Protein AF-A0A843S014-F1 (afdb_monomer_lite)

pLDDT: mean 94.58, std 3.75, range [78.06, 98.38]

Structure (mmCIF, N/CA/C/O backbone):
data_AF-A0A843S014-F1
#
_entry.id   AF-A0A843S014-F1
#
loop_
_atom_site.group_PDB
_atom_site.id
_atom_site.type_symbol
_atom_site.label_atom_id
_atom_site.label_alt_id
_atom_site.label_comp_id
_atom_site.label_asym_id
_atom_site.label_entity_id
_atom_site.label_seq_id
_atom_site.pdbx_PDB_ins_code
_atom_site.Cartn_x
_atom_site.Cartn_y
_atom_site.Cartn_z
_atom_site.occupancy
_atom_site.B_iso_or_equiv
_atom_site.auth_seq_id
_atom_site.auth_comp_id
_atom_site.auth_asym_id
_atom_site.auth_atom_id
_atom_site.pdbx_PDB_model_num
ATOM 1 N N . MET A 1 1 ? -1.747 -3.214 -14.439 1.00 79.00 1 MET A N 1
ATOM 2 C CA . MET A 1 1 ? -0.746 -2.116 -14.437 1.00 79.00 1 MET A CA 1
ATOM 3 C C . MET A 1 1 ? -1.266 -0.901 -13.683 1.00 79.00 1 MET A C 1
ATOM 5 O O . MET A 1 1 ? -0.609 -0.500 -12.741 1.00 79.00 1 MET A O 1
ATOM 9 N N . ILE A 1 2 ? -2.444 -0.368 -14.034 1.00 86.56 2 ILE A N 1
ATOM 10 C CA . ILE A 1 2 ? -3.038 0.806 -13.362 1.00 86.56 2 ILE A CA 1
ATOM 11 C C . ILE A 1 2 ? -3.260 0.562 -11.852 1.00 86.56 2 ILE A C 1
ATOM 13 O O . ILE A 1 2 ? -2.955 1.409 -11.023 1.00 86.56 2 ILE A O 1
ATOM 17 N N . GLU A 1 3 ? -3.686 -0.637 -11.462 1.00 86.00 3 GLU A N 1
ATOM 18 C CA . GLU A 1 3 ? -3.839 -1.006 -10.042 1.00 86.00 3 GLU A CA 1
ATOM 19 C C . GLU A 1 3 ? -2.526 -0.956 -9.243 1.00 86.00 3 GLU A C 1
ATOM 21 O O . GLU A 1 3 ? -2.549 -0.797 -8.029 1.00 86.00 3 GLU A O 1
ATOM 26 N N . ARG A 1 4 ? -1.369 -1.038 -9.915 1.00 87.06 4 ARG A N 1
ATOM 27 C CA . ARG A 1 4 ? -0.043 -0.996 -9.280 1.00 87.06 4 ARG A CA 1
ATOM 28 C C . ARG A 1 4 ? 0.510 0.420 -9.141 1.00 87.06 4 ARG A C 1
ATOM 30 O O . ARG A 1 4 ? 1.668 0.560 -8.792 1.00 87.06 4 ARG A O 1
ATOM 37 N N . CYS A 1 5 ? -0.272 1.459 -9.432 1.00 90.94 5 CYS A N 1
ATOM 38 C CA . CYS A 1 5 ? 0.191 2.847 -9.374 1.00 90.94 5 CYS A CA 1
ATOM 39 C C . CYS A 1 5 ? -0.681 3.736 -8.473 1.00 90.94 5 CYS A C 1
ATOM 41 O O . CYS A 1 5 ? -0.802 4.935 -8.715 1.00 90.94 5 CYS A O 1
ATOM 43 N N . LEU A 1 6 ? -1.351 3.157 -7.466 1.00 90.81 6 LEU A N 1
ATOM 44 C CA . LEU A 1 6 ? -2.261 3.871 -6.552 1.00 90.81 6 LEU A CA 1
ATOM 45 C C . LEU A 1 6 ? -3.382 4.655 -7.266 1.00 90.81 6 LEU A C 1
ATOM 47 O O . LEU A 1 6 ? -3.906 5.621 -6.714 1.00 90.81 6 LEU A O 1
ATOM 51 N N . MET A 1 7 ? -3.706 4.296 -8.517 1.00 89.38 7 MET A N 1
ATOM 52 C CA . MET A 1 7 ? -4.566 5.090 -9.408 1.00 89.38 7 MET A CA 1
ATOM 53 C C . MET A 1 7 ? -4.112 6.564 -9.552 1.00 89.38 7 MET A C 1
ATOM 55 O O . MET A 1 7 ? -4.915 7.444 -9.864 1.00 89.38 7 MET A O 1
ATOM 59 N N . ARG A 1 8 ? -2.820 6.858 -9.333 1.00 89.25 8 ARG A N 1
ATOM 60 C CA . ARG A 1 8 ? -2.217 8.189 -9.487 1.00 89.25 8 ARG A CA 1
ATOM 61 C C . ARG A 1 8 ? -1.554 8.302 -10.869 1.00 89.25 8 ARG A C 1
ATOM 63 O O . ARG A 1 8 ? -0.672 7.500 -11.178 1.00 89.25 8 ARG A O 1
ATOM 70 N N . PRO A 1 9 ? -1.897 9.313 -11.694 1.00 91.31 9 PRO A N 1
ATOM 71 C CA . PRO A 1 9 ? -1.309 9.472 -13.028 1.00 91.31 9 PRO A CA 1
ATOM 72 C C . PRO A 1 9 ? 0.221 9.558 -13.031 1.00 91.31 9 PRO A C 1
ATOM 74 O O . PRO A 1 9 ? 0.866 8.983 -13.900 1.00 91.31 9 PRO A O 1
ATOM 77 N N . ARG A 1 10 ? 0.808 10.240 -12.039 1.00 91.69 10 ARG A N 1
ATOM 78 C CA . ARG A 1 10 ? 2.264 10.362 -11.898 1.00 91.69 10 ARG A CA 1
ATOM 79 C C . ARG A 1 10 ? 2.928 9.006 -11.640 1.00 91.69 10 ARG A C 1
ATOM 81 O O . ARG A 1 10 ? 3.817 8.628 -12.387 1.00 91.69 10 ARG A O 1
ATOM 88 N N . ALA A 1 11 ? 2.403 8.238 -10.688 1.00 93.25 11 ALA A N 1
ATOM 89 C CA . ALA A 1 11 ? 2.903 6.903 -10.369 1.00 93.25 11 ALA A CA 1
ATOM 90 C C . ALA A 1 11 ? 2.844 5.945 -11.574 1.00 93.25 11 ALA A C 1
ATOM 92 O O . ALA A 1 11 ? 3.702 5.082 -11.726 1.00 93.25 11 ALA A O 1
ATOM 93 N N . LEU A 1 12 ? 1.853 6.100 -12.466 1.00 94.75 12 LEU A N 1
ATOM 94 C CA . LEU A 1 12 ? 1.804 5.331 -13.713 1.00 94.75 12 LEU A CA 1
ATOM 95 C C . LEU A 1 12 ? 2.986 5.666 -14.632 1.00 94.75 12 LEU A C 1
ATOM 97 O O . LEU A 1 12 ? 3.584 4.763 -15.216 1.00 94.75 12 LEU A O 1
ATOM 101 N N . LEU A 1 13 ? 3.311 6.954 -14.773 1.00 95.56 13 LEU A N 1
ATOM 102 C CA . LEU A 1 13 ? 4.457 7.404 -15.564 1.00 95.56 13 LEU A CA 1
ATOM 103 C C . LEU A 1 13 ? 5.772 6.925 -14.947 1.00 95.56 13 LEU A C 1
ATOM 105 O O . LEU A 1 13 ? 6.637 6.446 -15.678 1.00 95.56 13 LEU A O 1
ATOM 109 N N . ASP A 1 14 ? 5.898 6.992 -13.624 1.00 96.06 14 ASP A N 1
ATOM 110 C CA . ASP A 1 14 ? 7.087 6.532 -12.906 1.00 96.06 14 ASP A CA 1
ATOM 111 C C . ASP A 1 14 ? 7.284 5.022 -13.095 1.00 96.06 14 ASP A C 1
ATOM 113 O O . ASP A 1 14 ? 8.353 4.591 -13.528 1.00 96.06 14 ASP A O 1
ATOM 117 N N . LEU A 1 15 ? 6.227 4.215 -12.941 1.00 96.44 15 LEU A N 1
ATOM 118 C CA . LEU A 1 15 ? 6.272 2.778 -13.229 1.00 96.44 15 LEU A CA 1
ATOM 119 C C . LEU A 1 15 ? 6.716 2.484 -14.674 1.00 96.44 15 LEU A C 1
ATOM 121 O O . LEU A 1 15 ? 7.550 1.608 -14.912 1.00 96.44 15 LEU A O 1
ATOM 125 N N . LEU A 1 16 ? 6.183 3.216 -15.656 1.00 96.12 16 LEU A N 1
ATOM 126 C CA . LEU A 1 16 ? 6.597 3.065 -17.054 1.00 96.12 16 LEU A CA 1
ATOM 127 C C . LEU A 1 16 ? 8.069 3.451 -17.261 1.00 96.12 16 LEU A C 1
ATOM 129 O O . LEU A 1 16 ? 8.773 2.777 -18.017 1.00 96.12 16 LEU A O 1
ATOM 133 N N . ASN A 1 17 ? 8.550 4.489 -16.573 1.00 97.25 17 ASN A N 1
ATOM 134 C CA . ASN A 1 17 ? 9.950 4.902 -16.609 1.00 97.25 17 ASN A CA 1
ATOM 135 C C . ASN A 1 17 ? 10.875 3.833 -16.014 1.00 97.25 17 ASN A C 1
ATOM 137 O O . ASN A 1 17 ? 11.913 3.552 -16.616 1.00 97.25 17 ASN A O 1
ATOM 141 N N . HIS A 1 18 ? 10.485 3.174 -14.918 1.00 97.69 18 HIS A N 1
ATOM 142 C CA . HIS A 1 18 ? 11.228 2.033 -14.372 1.00 97.69 18 HIS A CA 1
ATOM 143 C C . HIS A 1 18 ? 11.320 0.884 -15.376 1.00 97.69 18 HIS A C 1
ATOM 145 O O . HIS A 1 18 ? 12.422 0.432 -15.690 1.00 97.69 18 HIS A O 1
ATOM 151 N N . CYS A 1 19 ? 10.190 0.454 -15.946 1.00 97.56 19 CYS A N 1
ATOM 152 C CA . CYS A 1 19 ? 10.164 -0.614 -16.951 1.00 97.56 19 CYS A CA 1
ATOM 153 C C . CYS A 1 19 ? 11.040 -0.274 -18.170 1.00 97.56 19 CYS A C 1
ATOM 155 O O . CYS A 1 19 ? 11.814 -1.107 -18.642 1.00 97.56 19 CYS A O 1
ATOM 157 N N . ARG A 1 20 ? 10.966 0.972 -18.656 1.00 97.81 20 ARG A N 1
ATOM 158 C CA . ARG A 1 20 ? 11.793 1.459 -19.768 1.00 97.81 20 ARG A CA 1
ATOM 159 C C . ARG A 1 20 ? 13.280 1.482 -19.412 1.00 97.81 20 ARG A C 1
ATOM 161 O O . ARG A 1 20 ? 14.099 1.101 -20.244 1.00 97.81 20 ARG A O 1
ATOM 168 N N . SER A 1 21 ? 13.632 1.931 -18.209 1.00 97.75 21 SER A N 1
ATOM 169 C CA . SER A 1 21 ? 15.018 1.978 -17.734 1.00 97.75 21 SER A CA 1
ATOM 170 C C . SER A 1 21 ? 15.641 0.580 -17.710 1.00 97.75 21 SER A C 1
ATOM 172 O O . SER A 1 21 ? 16.740 0.386 -18.229 1.00 97.75 21 SER A O 1
ATOM 174 N N . VAL A 1 22 ? 14.906 -0.421 -17.211 1.00 97.50 22 VAL A N 1
ATOM 175 C CA . VAL A 1 22 ? 15.361 -1.820 -17.216 1.00 97.50 22 VAL A CA 1
ATOM 176 C C . VAL A 1 22 ? 15.605 -2.321 -18.643 1.00 97.50 22 VAL A C 1
ATOM 178 O O . VAL A 1 22 ? 16.691 -2.830 -18.916 1.00 97.50 22 VAL A O 1
ATOM 181 N N . ALA A 1 23 ? 14.655 -2.107 -19.560 1.00 98.00 23 ALA A N 1
ATOM 182 C CA . ALA A 1 23 ? 14.790 -2.523 -20.957 1.00 98.00 23 ALA A CA 1
ATOM 183 C C . ALA A 1 23 ? 16.019 -1.891 -21.640 1.00 98.00 23 ALA A C 1
ATOM 185 O O . ALA A 1 23 ? 16.794 -2.586 -22.296 1.00 98.00 23 ALA A O 1
ATOM 186 N N . ILE A 1 24 ? 16.253 -0.587 -21.432 1.00 97.75 24 ILE A N 1
ATOM 187 C CA . ILE A 1 24 ? 17.431 0.120 -21.966 1.00 97.75 24 ILE A CA 1
ATOM 188 C C . ILE A 1 24 ? 18.726 -0.474 -21.401 1.00 97.75 24 ILE A C 1
ATOM 190 O O . ILE A 1 24 ? 19.658 -0.748 -22.159 1.00 97.75 24 ILE A O 1
ATOM 194 N N . ASN A 1 25 ? 18.784 -0.707 -20.087 1.00 97.50 25 ASN A N 1
ATOM 195 C CA . ASN A 1 25 ? 19.972 -1.250 -19.424 1.00 97.50 25 ASN A CA 1
ATOM 196 C C . ASN A 1 25 ? 20.304 -2.674 -19.893 1.00 97.50 25 ASN A C 1
ATOM 198 O O . ASN A 1 25 ? 21.478 -3.032 -19.989 1.00 97.50 25 ASN A O 1
ATOM 202 N N . LEU A 1 26 ? 19.284 -3.468 -20.231 1.00 97.06 26 LEU A N 1
ATOM 203 C CA . LEU A 1 26 ? 19.431 -4.815 -20.789 1.00 97.06 26 LEU A CA 1
ATOM 204 C C . LEU A 1 26 ? 19.521 -4.837 -22.323 1.00 97.06 26 LEU A C 1
ATOM 206 O O . LEU A 1 26 ? 19.676 -5.904 -22.911 1.00 97.06 26 LEU A O 1
ATOM 210 N N . ARG A 1 27 ? 19.512 -3.661 -22.969 1.00 97.44 27 ARG A N 1
ATOM 211 C CA . ARG A 1 27 ? 19.583 -3.477 -24.428 1.00 97.44 27 ARG A CA 1
ATOM 212 C C . ARG A 1 27 ? 18.449 -4.160 -25.198 1.00 97.44 27 ARG A C 1
ATOM 214 O O . ARG A 1 27 ? 18.645 -4.582 -26.335 1.00 97.44 27 ARG A O 1
ATOM 221 N N . HIS A 1 28 ? 17.267 -4.253 -24.602 1.00 98.00 28 HIS A N 1
ATOM 222 C CA . HIS A 1 28 ? 16.076 -4.706 -25.307 1.00 98.00 28 HIS A CA 1
ATOM 223 C C . HIS A 1 28 ? 15.529 -3.581 -26.201 1.00 98.00 28 HIS A C 1
ATOM 225 O O . HIS A 1 28 ? 15.474 -2.418 -25.801 1.00 98.00 28 HIS A O 1
ATOM 231 N N . GLU A 1 29 ? 15.094 -3.918 -27.418 1.00 96.69 29 GLU A N 1
ATOM 232 C CA . GLU A 1 29 ? 14.519 -2.949 -28.372 1.00 96.69 29 GLU A CA 1
ATOM 233 C C . GLU A 1 29 ? 13.121 -2.456 -27.957 1.00 96.69 29 GLU A C 1
ATOM 235 O O . GLU A 1 29 ? 12.639 -1.424 -28.424 1.00 96.69 29 GLU A O 1
ATOM 240 N N . ARG A 1 30 ? 12.460 -3.200 -27.067 1.00 96.75 30 ARG A N 1
ATOM 241 C CA . ARG A 1 30 ? 11.145 -2.907 -26.492 1.00 96.75 30 ARG A CA 1
ATOM 242 C C . ARG A 1 30 ? 11.084 -3.447 -25.068 1.00 96.75 30 ARG A C 1
ATOM 244 O O . ARG A 1 30 ? 11.860 -4.326 -24.719 1.00 96.75 30 ARG A O 1
ATOM 251 N N . ILE A 1 31 ? 10.138 -2.952 -24.273 1.00 97.12 31 ILE A N 1
ATOM 252 C CA . ILE A 1 31 ? 9.889 -3.489 -22.930 1.00 97.12 31 ILE A CA 1
ATOM 253 C C . ILE A 1 31 ? 9.361 -4.917 -23.067 1.00 97.12 31 ILE A C 1
ATOM 255 O O . ILE A 1 31 ? 8.309 -5.141 -23.672 1.00 97.12 31 ILE A O 1
ATOM 259 N N . GLU A 1 32 ? 10.090 -5.866 -22.496 1.00 97.12 32 GLU A N 1
ATOM 260 C CA . GLU A 1 32 ? 9.679 -7.259 -22.389 1.00 97.12 32 GLU A CA 1
ATOM 261 C C . GLU A 1 32 ? 9.022 -7.543 -21.033 1.00 97.12 32 GLU A C 1
ATOM 263 O O . GLU A 1 32 ? 9.088 -6.752 -20.090 1.00 97.12 32 GLU A O 1
ATOM 268 N N . GLU A 1 33 ? 8.390 -8.710 -20.899 1.00 96.00 33 GLU A N 1
ATOM 269 C CA . GLU A 1 33 ? 7.751 -9.109 -19.641 1.00 96.00 33 GLU A CA 1
ATOM 270 C C . GLU A 1 33 ? 8.754 -9.169 -18.475 1.00 96.00 33 GLU A C 1
ATOM 272 O O . GLU A 1 33 ? 8.430 -8.809 -17.342 1.00 96.00 33 GLU A O 1
ATOM 277 N N . SER A 1 34 ? 9.995 -9.579 -18.751 1.00 96.44 34 SER A N 1
ATOM 278 C CA . SER A 1 34 ? 11.061 -9.634 -17.748 1.00 96.44 34 SER A CA 1
ATOM 279 C C . SER A 1 34 ? 11.453 -8.239 -17.238 1.00 96.44 34 SER A C 1
ATOM 281 O O . SER A 1 34 ? 11.671 -8.070 -16.035 1.00 96.44 34 SER A O 1
ATOM 283 N N . ASP A 1 35 ? 11.465 -7.234 -18.120 1.00 97.50 35 ASP A N 1
ATOM 284 C CA . ASP A 1 35 ? 11.703 -5.833 -17.766 1.00 97.50 35 ASP A CA 1
ATOM 285 C C . ASP A 1 35 ? 10.552 -5.273 -16.951 1.00 97.50 35 ASP A C 1
ATOM 287 O O . ASP A 1 35 ? 10.779 -4.567 -15.975 1.00 97.50 35 ASP A O 1
ATOM 291 N N . PHE A 1 36 ? 9.317 -5.622 -17.321 1.00 95.62 36 PHE A N 1
ATOM 292 C CA . PHE A 1 36 ? 8.130 -5.209 -16.587 1.00 95.62 36 PHE A CA 1
ATOM 293 C C . PHE A 1 36 ? 8.155 -5.724 -15.147 1.00 95.62 36 PHE A C 1
ATOM 295 O O . PHE A 1 36 ? 7.957 -4.943 -14.222 1.00 95.62 36 PHE A O 1
ATOM 302 N N . ARG A 1 37 ? 8.450 -7.012 -14.924 1.00 95.12 37 ARG A N 1
ATOM 303 C CA . ARG A 1 37 ? 8.520 -7.573 -13.560 1.00 95.12 37 ARG A CA 1
ATOM 304 C C . ARG A 1 37 ? 9.5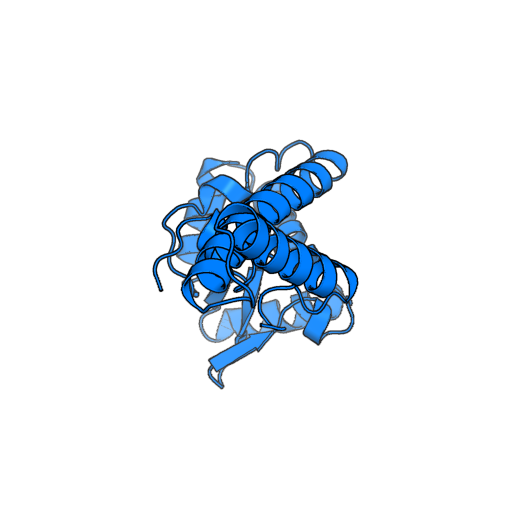98 -6.884 -12.716 1.00 95.12 37 ARG A C 1
ATOM 306 O O . ARG A 1 37 ? 9.330 -6.505 -11.580 1.00 95.12 37 ARG A O 1
ATOM 313 N N . LYS A 1 38 ? 10.792 -6.670 -13.282 1.00 96.94 38 LYS A N 1
ATOM 314 C CA . LYS A 1 38 ? 11.892 -5.949 -12.615 1.00 96.94 38 LYS A CA 1
ATOM 315 C C . LYS A 1 38 ? 11.550 -4.478 -12.365 1.00 96.94 38 LYS A C 1
ATOM 317 O O . LYS A 1 38 ? 11.844 -3.956 -11.298 1.00 96.94 38 LYS A O 1
ATOM 322 N N . GLY A 1 39 ? 10.914 -3.827 -13.335 1.00 97.19 39 GLY A N 1
ATOM 323 C CA . GLY A 1 39 ? 10.483 -2.436 -13.255 1.00 97.19 39 GLY A CA 1
ATOM 324 C C . GLY A 1 39 ? 9.403 -2.229 -12.199 1.00 97.19 39 GLY A C 1
ATOM 325 O O . GLY A 1 39 ? 9.507 -1.290 -11.422 1.00 97.19 39 GLY A O 1
ATOM 326 N N . VAL A 1 40 ? 8.424 -3.136 -12.104 1.00 96.44 40 VAL A N 1
ATOM 327 C CA . VAL A 1 40 ? 7.419 -3.144 -11.029 1.00 96.44 40 VAL A CA 1
ATOM 328 C C . VAL A 1 40 ? 8.075 -3.311 -9.663 1.00 96.44 40 VAL A C 1
ATOM 330 O O . VAL A 1 40 ? 7.707 -2.586 -8.747 1.00 96.44 40 VAL A O 1
ATOM 333 N N . ALA A 1 41 ? 9.033 -4.230 -9.514 1.00 96.44 41 ALA A N 1
ATOM 334 C CA . ALA A 1 41 ? 9.730 -4.422 -8.243 1.00 96.44 41 ALA A CA 1
ATOM 335 C C . ALA A 1 41 ? 10.510 -3.165 -7.825 1.00 96.44 41 ALA A C 1
ATOM 337 O O . ALA A 1 41 ? 10.365 -2.707 -6.696 1.00 96.44 41 ALA A O 1
ATOM 338 N N . ALA A 1 42 ? 11.259 -2.562 -8.755 1.00 97.19 42 ALA A N 1
ATOM 339 C CA . ALA A 1 42 ? 11.987 -1.319 -8.506 1.00 97.19 42 ALA A CA 1
ATOM 340 C C . ALA A 1 42 ? 11.043 -0.157 -8.156 1.00 97.19 42 ALA A C 1
ATOM 342 O O . ALA A 1 42 ? 11.233 0.503 -7.144 1.00 97.19 42 ALA A O 1
ATOM 343 N N . PHE A 1 43 ? 9.981 0.034 -8.944 1.00 97.62 43 PHE A N 1
ATOM 344 C CA . PHE A 1 43 ? 8.963 1.050 -8.680 1.00 97.62 43 PHE A CA 1
ATOM 345 C C . PHE A 1 43 ? 8.289 0.852 -7.315 1.00 97.62 43 PHE A C 1
ATOM 347 O O . PHE A 1 43 ? 8.055 1.816 -6.597 1.00 97.62 43 PHE A O 1
ATOM 354 N N . SER A 1 44 ? 7.967 -0.390 -6.948 1.00 97.44 44 SER A N 1
ATOM 355 C CA . SER A 1 44 ? 7.319 -0.707 -5.673 1.00 97.44 44 SER A CA 1
ATOM 356 C C . SER A 1 44 ? 8.222 -0.385 -4.480 1.00 97.44 44 SER A C 1
ATOM 358 O O . SER A 1 44 ? 7.741 0.167 -3.494 1.00 97.44 44 SER A O 1
ATOM 360 N N . ALA A 1 45 ? 9.524 -0.676 -4.585 1.00 96.81 45 ALA A N 1
ATOM 361 C CA . ALA A 1 45 ? 10.512 -0.333 -3.564 1.00 96.81 45 ALA A CA 1
ATOM 362 C C . ALA A 1 45 ? 10.695 1.188 -3.420 1.00 96.81 45 ALA A C 1
ATOM 364 O O . ALA A 1 45 ? 10.700 1.698 -2.300 1.00 96.81 45 ALA A O 1
ATOM 365 N N . ASP A 1 46 ? 10.773 1.918 -4.536 1.00 96.88 46 ASP A N 1
ATOM 366 C CA . ASP A 1 46 ? 10.893 3.380 -4.516 1.00 96.88 46 ASP A CA 1
ATOM 367 C C . ASP A 1 46 ? 9.623 4.032 -3.950 1.00 96.88 46 ASP A C 1
ATOM 369 O O . ASP A 1 46 ? 9.706 4.884 -3.067 1.00 96.88 46 ASP A O 1
ATOM 373 N N . LEU A 1 47 ? 8.439 3.565 -4.363 1.00 96.00 47 LEU A N 1
ATOM 374 C CA . LEU A 1 47 ? 7.160 4.031 -3.827 1.00 96.00 47 LEU A CA 1
ATOM 375 C C . LEU A 1 47 ? 7.042 3.765 -2.319 1.00 96.00 47 LEU A C 1
ATOM 377 O O . LEU A 1 47 ? 6.541 4.612 -1.582 1.00 96.00 47 LEU A O 1
ATOM 381 N N . LEU A 1 48 ? 7.486 2.595 -1.851 1.00 96.06 48 LEU A N 1
ATOM 382 C CA . LEU A 1 48 ? 7.512 2.255 -0.429 1.00 96.06 48 LEU A CA 1
ATOM 383 C C . LEU A 1 48 ? 8.384 3.244 0.359 1.00 96.06 48 LEU A C 1
ATOM 385 O O . LEU A 1 48 ? 7.958 3.732 1.407 1.00 96.06 48 LEU A O 1
ATOM 389 N N . ALA A 1 49 ? 9.570 3.568 -0.161 1.00 95.25 49 ALA A N 1
ATOM 390 C CA . ALA A 1 49 ? 10.462 4.544 0.450 1.00 95.25 49 ALA A CA 1
ATOM 391 C C . ALA A 1 49 ? 9.842 5.950 0.464 1.00 95.25 49 ALA A C 1
ATOM 393 O O . ALA A 1 49 ? 9.808 6.579 1.518 1.00 95.25 49 ALA A O 1
ATOM 394 N N . GLU A 1 50 ? 9.304 6.425 -0.663 1.00 94.88 50 GLU A N 1
ATOM 395 C CA . GLU A 1 50 ? 8.665 7.744 -0.771 1.00 94.88 50 GLU A CA 1
ATOM 396 C C . GLU A 1 50 ? 7.497 7.898 0.210 1.00 94.88 50 GLU A C 1
ATOM 398 O O . GLU A 1 50 ? 7.482 8.837 1.005 1.00 94.88 50 GLU A O 1
ATOM 403 N N . ILE A 1 51 ? 6.560 6.943 0.229 1.00 94.88 51 ILE A N 1
ATOM 404 C CA . ILE A 1 51 ? 5.418 6.974 1.154 1.00 94.88 51 ILE A CA 1
ATOM 405 C C . ILE A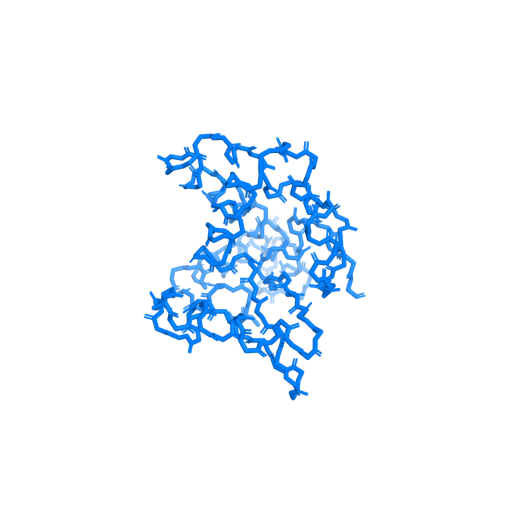 1 51 ? 5.883 6.861 2.610 1.00 94.88 51 ILE A C 1
ATOM 407 O O . ILE A 1 51 ? 5.311 7.506 3.485 1.00 94.88 51 ILE A O 1
ATOM 411 N N . GLY A 1 52 ? 6.937 6.091 2.890 1.00 94.50 52 GLY A N 1
ATOM 412 C CA . GLY A 1 52 ? 7.533 6.028 4.225 1.00 94.50 52 GLY A CA 1
ATOM 413 C C . GLY A 1 52 ? 8.049 7.388 4.707 1.00 94.50 52 GLY A C 1
ATOM 414 O O . GLY A 1 52 ? 7.821 7.754 5.861 1.00 94.50 52 GLY A O 1
ATOM 415 N N . LEU A 1 53 ? 8.693 8.161 3.824 1.00 94.56 53 LEU A N 1
ATOM 416 C CA . LEU A 1 53 ? 9.131 9.530 4.120 1.00 94.56 53 LEU A CA 1
ATOM 417 C C . LEU A 1 53 ? 7.925 10.460 4.344 1.00 94.56 53 LEU A C 1
ATOM 419 O O . LEU A 1 53 ? 7.902 11.177 5.340 1.00 94.56 53 LEU A O 1
ATOM 423 N N . GLU A 1 54 ? 6.907 10.399 3.477 1.00 94.56 54 GLU A N 1
ATOM 424 C CA . GLU A 1 54 ? 5.680 11.205 3.599 1.00 94.56 54 GLU A CA 1
ATOM 425 C C . GLU A 1 54 ? 4.902 10.908 4.894 1.00 94.56 54 GLU A C 1
ATOM 427 O O . GLU A 1 54 ? 4.353 11.817 5.520 1.00 94.56 54 GLU A O 1
ATOM 432 N N . ILE A 1 55 ? 4.853 9.642 5.324 1.00 93.94 55 ILE A N 1
ATOM 433 C CA . ILE A 1 55 ? 4.239 9.249 6.599 1.00 93.94 55 ILE A CA 1
ATOM 434 C C . ILE A 1 55 ? 5.023 9.844 7.765 1.00 93.94 55 ILE A C 1
ATOM 436 O O . ILE A 1 55 ? 4.413 10.471 8.628 1.00 93.94 55 ILE A O 1
ATOM 440 N N . ARG A 1 56 ? 6.353 9.695 7.782 1.00 92.44 56 ARG A N 1
ATOM 441 C CA . ARG A 1 56 ? 7.203 10.204 8.869 1.00 92.44 56 ARG A CA 1
ATOM 442 C C . ARG A 1 56 ? 7.093 11.722 9.030 1.00 92.44 56 ARG A C 1
ATOM 444 O O . ARG A 1 56 ? 7.124 12.212 10.153 1.00 92.44 56 ARG A O 1
ATOM 451 N N . ASP A 1 57 ? 6.942 12.460 7.932 1.00 93.56 57 ASP A N 1
ATOM 452 C CA . ASP A 1 57 ? 6.794 13.920 7.966 1.00 93.56 57 ASP A CA 1
ATOM 453 C C . ASP A 1 57 ? 5.465 14.371 8.611 1.00 93.56 57 ASP A C 1
ATOM 455 O O . ASP A 1 57 ? 5.375 15.489 9.122 1.00 93.56 57 ASP A O 1
ATOM 459 N N . VAL A 1 58 ? 4.439 13.510 8.610 1.00 92.62 58 VAL A N 1
ATOM 460 C CA . VAL A 1 58 ? 3.121 13.776 9.217 1.00 92.62 58 VAL A CA 1
ATOM 461 C C . VAL A 1 58 ? 2.997 13.169 10.617 1.00 92.62 58 VAL A C 1
ATOM 463 O O . VAL A 1 58 ? 2.386 13.775 11.496 1.00 92.62 58 VAL A O 1
ATOM 466 N N . LEU A 1 59 ? 3.551 11.975 10.819 1.00 90.25 59 LEU A N 1
ATOM 467 C CA . LEU A 1 59 ? 3.458 11.189 12.042 1.00 90.25 59 LEU A CA 1
ATOM 468 C C . LEU A 1 59 ? 4.790 10.468 12.271 1.00 90.25 59 LEU A C 1
ATOM 470 O O . LEU A 1 59 ? 5.022 9.372 11.759 1.00 90.25 59 LEU A O 1
ATOM 474 N N . VAL A 1 60 ? 5.676 11.111 13.028 1.00 89.69 60 VAL A N 1
ATOM 475 C CA . VAL A 1 60 ? 7.057 10.654 13.251 1.00 89.69 60 VAL A CA 1
ATOM 476 C C . VAL A 1 60 ? 7.087 9.278 13.914 1.00 89.69 60 VAL A C 1
ATOM 478 O O . VAL A 1 60 ? 7.922 8.445 13.586 1.00 89.69 60 VAL A O 1
ATOM 481 N N . GLU A 1 61 ? 6.137 9.005 14.801 1.00 89.12 61 GLU A N 1
ATOM 482 C CA . GLU A 1 61 ? 5.997 7.746 15.532 1.00 89.12 61 GLU A CA 1
ATOM 483 C C . GLU A 1 61 ? 5.654 6.563 14.613 1.00 89.12 61 GLU A C 1
ATOM 485 O O . GLU A 1 61 ? 5.883 5.413 14.979 1.00 89.12 61 GLU A O 1
ATOM 490 N N . ALA A 1 62 ? 5.132 6.836 13.411 1.00 85.62 62 ALA A N 1
ATOM 491 C CA . ALA A 1 62 ? 4.860 5.836 12.383 1.00 85.62 62 ALA A CA 1
ATOM 492 C C . ALA A 1 62 ? 6.079 5.563 11.484 1.00 85.62 62 ALA A C 1
ATOM 494 O O . ALA A 1 62 ? 5.946 4.920 10.437 1.00 85.62 62 ALA A O 1
ATOM 495 N N . GLU A 1 63 ? 7.267 6.054 11.851 1.00 84.12 63 GLU A N 1
ATOM 496 C CA . GLU A 1 63 ? 8.495 5.738 11.131 1.00 84.12 63 GLU A CA 1
ATOM 497 C C . GLU A 1 63 ? 8.647 4.216 10.999 1.00 84.12 63 GLU A C 1
ATOM 499 O O . GLU A 1 63 ? 8.490 3.462 11.956 1.00 84.12 63 GLU A O 1
ATOM 504 N N . ASN A 1 64 ? 8.938 3.755 9.783 1.00 88.00 64 ASN A N 1
ATOM 505 C CA . ASN A 1 64 ? 9.099 2.340 9.444 1.00 88.00 64 ASN A CA 1
ATOM 506 C C . ASN A 1 64 ? 7.849 1.453 9.588 1.00 88.00 64 ASN A C 1
ATOM 508 O O . ASN A 1 64 ? 7.955 0.261 9.307 1.00 88.00 64 ASN A O 1
ATOM 512 N N . VAL A 1 65 ? 6.663 1.995 9.905 1.00 94.06 65 VAL A N 1
ATOM 513 C CA . VAL A 1 65 ? 5.422 1.200 10.050 1.00 94.06 65 VAL A CA 1
ATOM 514 C C . VAL A 1 65 ? 5.122 0.329 8.824 1.00 94.06 65 VAL A C 1
ATOM 516 O O . VAL A 1 65 ? 4.579 -0.764 8.952 1.00 94.06 65 VAL A O 1
ATOM 519 N N . LEU A 1 66 ? 5.502 0.788 7.626 1.00 95.75 66 LEU A N 1
ATOM 520 C CA . LEU A 1 66 ? 5.301 0.045 6.384 1.00 95.75 66 LEU A CA 1
ATOM 521 C C . LEU A 1 66 ? 6.117 -1.252 6.351 1.00 95.75 66 LEU A C 1
ATOM 523 O O . LEU A 1 66 ? 5.617 -2.267 5.877 1.00 95.75 66 LEU A O 1
ATOM 527 N N . TYR A 1 67 ? 7.343 -1.245 6.878 1.00 94.94 67 TYR A N 1
ATOM 528 C CA . TYR A 1 67 ? 8.234 -2.407 6.837 1.00 94.94 67 TYR A CA 1
ATOM 529 C C . TYR A 1 67 ? 7.780 -3.542 7.763 1.00 94.94 67 TYR A C 1
ATOM 531 O O . TYR A 1 67 ? 8.143 -4.693 7.539 1.00 94.94 67 TYR A O 1
ATOM 539 N N . GLU A 1 68 ? 6.917 -3.264 8.742 1.00 95.62 68 GLU A N 1
ATOM 540 C CA . GLU A 1 68 ? 6.304 -4.303 9.581 1.00 95.62 68 GLU A CA 1
ATOM 541 C C . GLU A 1 68 ? 5.334 -5.214 8.811 1.00 95.62 68 GLU A C 1
ATOM 543 O O . GLU A 1 68 ? 4.969 -6.288 9.294 1.00 95.62 68 GLU A O 1
ATOM 548 N N . PHE A 1 69 ? 4.933 -4.807 7.602 1.00 96.81 69 PHE A N 1
ATOM 549 C CA . PHE A 1 69 ? 4.120 -5.606 6.687 1.00 96.81 69 PHE A CA 1
ATOM 550 C C . PHE A 1 69 ? 4.951 -6.503 5.758 1.00 96.81 69 PHE A C 1
ATOM 552 O O . PHE A 1 69 ? 4.361 -7.211 4.936 1.00 96.81 69 PHE A O 1
ATOM 559 N N . ILE A 1 70 ? 6.287 -6.509 5.867 1.00 96.31 70 ILE A N 1
ATOM 560 C CA . ILE A 1 70 ? 7.126 -7.389 5.045 1.00 96.31 70 ILE A CA 1
ATOM 561 C C . ILE A 1 70 ? 6.743 -8.858 5.270 1.00 96.31 70 ILE A C 1
ATOM 563 O O . ILE A 1 70 ? 6.671 -9.318 6.411 1.00 96.31 70 ILE A O 1
ATOM 567 N N . GLY A 1 71 ? 6.504 -9.597 4.184 1.00 95.31 71 GLY A N 1
ATOM 568 C CA . GLY A 1 71 ? 6.137 -11.018 4.240 1.00 95.31 71 GLY A CA 1
ATOM 569 C C . GLY A 1 71 ? 4.734 -11.291 4.788 1.00 95.31 71 GLY A C 1
ATOM 570 O O . GLY A 1 71 ? 4.405 -12.429 5.115 1.00 95.31 71 GLY A O 1
ATOM 571 N N . SER A 1 72 ? 3.898 -10.261 4.936 1.00 96.69 72 SER A N 1
ATOM 572 C CA . SER A 1 72 ? 2.499 -10.442 5.324 1.00 96.69 72 SER A CA 1
ATOM 573 C C . SER A 1 72 ? 1.647 -10.936 4.149 1.00 96.69 72 SER A C 1
ATOM 575 O O . SER A 1 72 ? 2.059 -10.892 2.989 1.00 96.69 72 SER A O 1
ATOM 577 N N . LYS A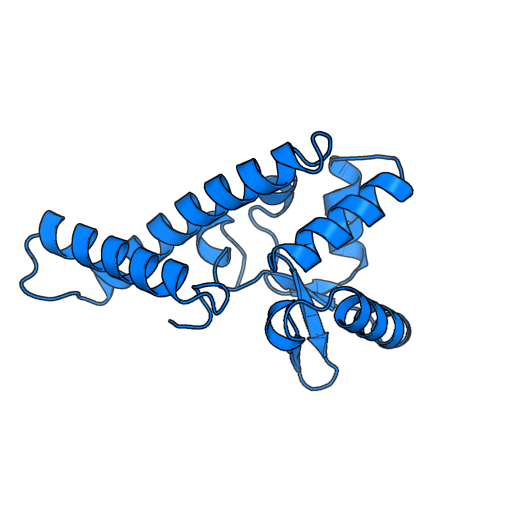 1 73 ? 0.437 -11.418 4.446 1.00 97.19 73 LYS A N 1
ATOM 578 C CA . LYS A 1 73 ? -0.532 -11.823 3.418 1.00 97.19 73 LYS A CA 1
ATOM 579 C C . LYS A 1 73 ? -1.127 -10.599 2.739 1.00 97.19 73 LYS A C 1
ATOM 581 O O . LYS A 1 73 ? -1.413 -9.607 3.406 1.00 97.19 73 LYS A O 1
ATOM 586 N N . GLU A 1 74 ? -1.437 -10.702 1.446 1.00 96.25 74 GLU A N 1
ATOM 587 C CA . GLU A 1 74 ? -2.098 -9.603 0.727 1.00 96.25 74 GLU A CA 1
ATOM 588 C C . GLU A 1 74 ? -3.419 -9.203 1.395 1.00 96.25 74 GLU A C 1
ATOM 590 O O . GLU A 1 74 ? -3.722 -8.017 1.506 1.00 96.25 74 GLU A O 1
ATOM 595 N N . ARG A 1 75 ? -4.190 -10.187 1.874 1.00 97.50 75 ARG A N 1
ATOM 596 C CA . ARG A 1 75 ? -5.460 -9.988 2.580 1.00 97.50 75 ARG A CA 1
ATOM 597 C C . ARG A 1 75 ? -5.352 -10.487 4.013 1.00 97.50 75 ARG A C 1
ATOM 599 O O . ARG A 1 75 ? -5.019 -11.648 4.243 1.00 97.50 75 ARG A O 1
ATOM 606 N N . MET A 1 76 ? -5.684 -9.622 4.965 1.00 97.69 76 MET A N 1
ATOM 607 C CA . MET A 1 76 ? -5.505 -9.872 6.395 1.00 97.69 76 MET A CA 1
ATOM 608 C C . MET A 1 76 ? -6.760 -9.504 7.189 1.00 97.69 76 MET A C 1
ATOM 610 O O . MET A 1 76 ? -7.307 -8.418 6.983 1.00 97.69 76 MET A O 1
ATOM 614 N N . PRO A 1 77 ? -7.229 -10.354 8.118 1.00 97.12 77 PRO A N 1
ATOM 615 C CA . PRO A 1 77 ? -8.253 -9.951 9.075 1.00 97.12 77 PRO A CA 1
ATOM 616 C C . PRO A 1 77 ? -7.745 -8.807 9.965 1.00 97.12 77 PRO A C 1
ATOM 618 O O . PRO A 1 77 ? -6.540 -8.642 10.155 1.00 97.12 77 PRO A O 1
ATOM 621 N N . SER A 1 78 ? -8.670 -8.039 10.550 1.00 96.38 78 SER A N 1
ATOM 622 C CA . SER A 1 78 ? -8.335 -6.930 11.465 1.00 96.38 78 SER A CA 1
ATOM 623 C C . SER A 1 78 ? -7.353 -7.339 12.565 1.00 96.38 78 SER A C 1
ATOM 625 O O . SER A 1 78 ? -6.418 -6.600 12.845 1.00 96.38 78 SER A O 1
ATOM 627 N N . SER A 1 79 ? -7.499 -8.549 13.116 1.00 95.69 79 SER A N 1
ATOM 628 C CA . SER A 1 79 ? -6.616 -9.085 14.158 1.00 95.69 79 SER A CA 1
ATOM 629 C C . SER A 1 79 ? -5.148 -9.178 13.738 1.00 95.69 79 SER A C 1
ATOM 631 O O . SER A 1 79 ? -4.265 -8.934 14.555 1.00 95.69 79 SER A O 1
ATOM 633 N N . ASP A 1 80 ? -4.875 -9.520 12.477 1.00 97.19 80 ASP A N 1
ATOM 634 C CA . ASP A 1 80 ? -3.506 -9.676 11.976 1.00 97.19 80 ASP A CA 1
ATOM 635 C C . ASP A 1 80 ? -2.863 -8.298 11.780 1.00 97.19 80 ASP A C 1
ATOM 637 O O . ASP A 1 80 ? -1.714 -8.086 12.164 1.00 97.19 80 ASP A O 1
ATOM 641 N N . VAL A 1 81 ? -3.631 -7.329 11.267 1.00 97.19 81 VAL A N 1
ATOM 642 C CA . VAL A 1 81 ? -3.189 -5.930 11.151 1.00 97.19 81 VAL A CA 1
ATOM 643 C C . VAL A 1 81 ? -2.952 -5.317 12.532 1.00 97.19 81 VAL A C 1
ATOM 645 O O . VAL A 1 81 ? -1.929 -4.677 12.752 1.00 97.19 81 VAL A O 1
ATOM 648 N N . GLU A 1 82 ? -3.849 -5.548 13.491 1.00 95.19 82 GLU A N 1
ATOM 649 C CA . GLU A 1 82 ? -3.682 -5.104 14.879 1.00 95.19 82 GLU A CA 1
ATOM 650 C C . GLU A 1 82 ? -2.426 -5.709 15.518 1.00 95.19 82 GLU A C 1
ATOM 652 O O . GLU A 1 82 ? -1.665 -4.992 16.171 1.00 95.19 82 GLU A O 1
ATOM 657 N N . ALA A 1 83 ? -2.162 -7.000 15.287 1.00 95.75 83 ALA A N 1
ATOM 658 C CA . ALA A 1 83 ? -0.950 -7.660 15.760 1.00 95.75 83 ALA A CA 1
ATOM 659 C C . ALA A 1 83 ? 0.318 -7.033 15.155 1.00 95.75 83 ALA A C 1
ATOM 661 O O . ALA A 1 83 ? 1.284 -6.811 15.885 1.00 95.75 83 ALA A O 1
ATOM 662 N N . ILE A 1 84 ? 0.312 -6.696 13.861 1.00 95.94 84 ILE A N 1
ATOM 663 C CA . ILE A 1 84 ? 1.412 -5.973 13.200 1.00 95.94 84 ILE A CA 1
ATOM 664 C C . ILE A 1 84 ? 1.617 -4.600 13.854 1.00 95.94 84 ILE A C 1
ATOM 666 O O . ILE A 1 84 ? 2.714 -4.306 14.326 1.00 95.94 84 ILE A O 1
ATOM 670 N N . LEU A 1 85 ? 0.563 -3.788 13.974 1.00 95.25 85 LEU A N 1
ATOM 671 C CA . LEU A 1 85 ? 0.663 -2.436 14.539 1.00 95.25 85 LEU A CA 1
ATOM 672 C C . LEU A 1 85 ? 1.058 -2.440 16.024 1.00 95.25 85 LEU A C 1
ATOM 674 O O . LEU A 1 85 ? 1.698 -1.501 16.496 1.00 95.25 85 LEU A O 1
ATOM 678 N N . SER A 1 86 ? 0.735 -3.505 16.763 1.00 93.25 86 SER A N 1
ATOM 679 C CA . SER A 1 86 ? 1.128 -3.654 18.170 1.00 93.25 86 SER A CA 1
ATOM 680 C C . SER A 1 86 ? 2.636 -3.797 18.392 1.00 93.25 86 SER A C 1
ATOM 682 O O . SER A 1 86 ? 3.115 -3.490 19.483 1.00 93.25 86 SER A O 1
ATOM 684 N N . LYS A 1 87 ? 3.394 -4.207 17.365 1.00 8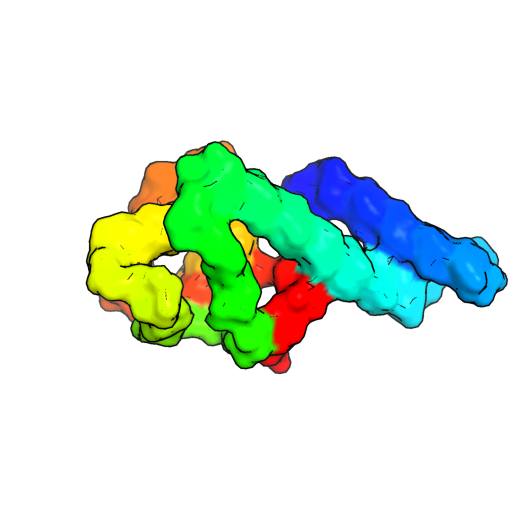9.81 87 LYS A N 1
ATOM 685 C CA . LYS A 1 87 ? 4.865 -4.258 17.406 1.00 89.81 87 LYS A CA 1
ATOM 686 C C . LYS A 1 87 ? 5.497 -2.868 17.378 1.00 89.81 87 LYS A C 1
ATOM 688 O O . LYS A 1 87 ? 6.578 -2.692 17.929 1.00 89.81 87 LYS A O 1
ATOM 693 N N . VAL A 1 88 ? 4.816 -1.902 16.757 1.00 87.75 88 VAL A N 1
ATOM 694 C CA . VAL A 1 88 ? 5.281 -0.511 16.635 1.00 87.75 88 VAL A CA 1
ATOM 695 C C . VAL A 1 88 ? 4.867 0.302 17.855 1.00 87.75 88 VAL A C 1
ATOM 697 O O . VAL A 1 88 ? 5.671 1.058 18.390 1.00 87.75 88 VAL A O 1
ATOM 700 N N . SER A 1 89 ? 3.626 0.127 18.327 1.00 88.31 89 SER A N 1
ATOM 701 C CA . SER A 1 89 ? 3.127 0.848 19.499 1.00 88.31 89 SER A CA 1
ATOM 702 C C . SER A 1 89 ? 2.186 0.032 20.393 1.00 88.31 89 SER A C 1
ATOM 704 O O . SER A 1 89 ? 1.231 -0.620 19.953 1.00 88.31 89 SER A O 1
ATOM 706 N N . GLY A 1 90 ? 2.406 0.170 21.705 1.00 85.00 90 GLY A N 1
ATOM 707 C CA . GLY A 1 90 ? 1.511 -0.316 22.754 1.00 85.00 90 GLY A CA 1
ATOM 708 C C . GLY A 1 90 ? 0.263 0.552 22.975 1.00 85.00 90 GLY A C 1
ATOM 709 O O . GLY A 1 90 ? -0.718 0.055 23.533 1.00 85.00 90 GLY A O 1
ATOM 710 N N . SER A 1 91 ? 0.240 1.798 22.494 1.00 92.94 91 SER A N 1
ATOM 711 C CA . SER A 1 91 ? -0.901 2.711 22.626 1.00 92.94 91 SER A CA 1
ATOM 712 C C . SER A 1 91 ? -1.973 2.421 21.576 1.00 92.94 91 SER A C 1
ATOM 714 O O . SER A 1 91 ? -1.709 2.420 20.377 1.00 92.94 91 SER A O 1
ATOM 716 N N . GLU A 1 92 ? -3.212 2.201 22.015 1.00 91.12 92 GLU A N 1
ATOM 717 C CA . GLU A 1 92 ? -4.352 2.006 21.106 1.00 91.12 92 GLU A CA 1
ATOM 718 C C . GLU A 1 92 ? -4.602 3.233 20.224 1.00 91.12 92 GLU A C 1
ATOM 720 O O . GLU A 1 92 ? -4.844 3.095 19.031 1.00 91.12 92 GLU A O 1
ATOM 725 N N . GLN A 1 93 ? -4.443 4.430 20.790 1.00 91.69 93 GLN A N 1
ATOM 726 C CA . GLN A 1 93 ? -4.637 5.696 20.081 1.00 91.69 93 GLN A CA 1
ATOM 727 C C . GLN A 1 93 ? -3.615 5.879 18.952 1.00 91.69 93 GLN A C 1
ATOM 729 O O . GLN A 1 93 ? -3.964 6.343 17.870 1.00 91.69 93 GLN A O 1
ATOM 734 N N . GLU A 1 94 ? -2.361 5.485 19.184 1.00 92.06 94 GLU A N 1
ATOM 735 C CA . GLU A 1 94 ? -1.314 5.549 18.158 1.00 92.06 94 GLU A CA 1
ATOM 736 C C . GLU A 1 94 ? -1.538 4.493 17.075 1.00 92.06 94 GLU A C 1
ATOM 738 O O . GLU A 1 94 ? -1.428 4.804 15.893 1.00 92.06 94 GLU A O 1
ATOM 743 N N . ARG A 1 95 ? -1.938 3.268 17.446 1.00 94.00 95 ARG A N 1
ATOM 744 C CA . ARG A 1 95 ? -2.292 2.233 16.461 1.00 94.00 95 ARG A CA 1
ATOM 745 C C . ARG A 1 95 ? -3.460 2.654 15.572 1.00 94.00 95 ARG A C 1
ATOM 747 O O . ARG A 1 95 ? -3.415 2.400 14.370 1.00 94.00 95 ARG A O 1
ATOM 754 N N . ASP A 1 96 ? -4.471 3.316 16.128 1.00 93.94 96 ASP A N 1
ATOM 755 C CA . ASP A 1 96 ? -5.577 3.870 15.344 1.00 93.94 96 ASP A CA 1
ATOM 756 C C . ASP A 1 96 ? -5.088 4.956 14.375 1.00 93.94 96 ASP A C 1
ATOM 758 O O . ASP A 1 96 ? -5.457 4.933 13.199 1.00 93.94 96 ASP A O 1
ATOM 762 N N . ALA A 1 97 ? -4.198 5.850 14.821 1.00 94.81 97 ALA A N 1
ATOM 763 C CA . ALA A 1 97 ? -3.581 6.855 13.956 1.00 94.81 97 ALA A CA 1
ATOM 764 C C . ALA A 1 97 ? -2.736 6.221 12.833 1.00 94.81 97 ALA A C 1
ATOM 766 O O . ALA A 1 97 ? -2.831 6.639 11.677 1.00 94.81 97 ALA A O 1
ATOM 767 N N . PHE A 1 98 ? -1.966 5.169 13.134 1.00 95.94 98 PHE A N 1
ATOM 768 C CA . PHE A 1 98 ? -1.203 4.410 12.137 1.00 95.94 98 PHE A CA 1
ATOM 769 C C . PHE A 1 98 ? -2.130 3.746 11.122 1.00 95.94 98 PHE A C 1
ATOM 771 O O . PHE A 1 98 ? -1.915 3.806 9.915 1.00 95.94 98 PHE A O 1
ATOM 778 N N . LEU A 1 99 ? -3.216 3.138 11.582 1.00 96.50 99 LEU A N 1
ATOM 779 C CA . LEU A 1 99 ? -4.182 2.529 10.686 1.00 96.50 99 LEU A CA 1
ATOM 780 C C . LEU A 1 99 ? -4.828 3.571 9.760 1.00 96.50 99 LEU A C 1
ATOM 782 O O . LEU A 1 99 ? -4.996 3.322 8.566 1.00 96.50 99 LEU A O 1
ATOM 786 N N . GLU A 1 100 ? -5.187 4.739 10.288 1.00 96.31 100 GLU A N 1
ATOM 787 C CA . GLU A 1 100 ? -5.761 5.824 9.494 1.00 96.31 100 GLU A CA 1
ATOM 788 C C . GLU A 1 100 ? -4.771 6.395 8.477 1.00 96.31 100 GLU A C 1
ATOM 790 O O . GLU A 1 100 ? -5.166 6.609 7.329 1.00 96.31 100 GLU A O 1
ATOM 795 N N . ILE A 1 101 ? -3.491 6.557 8.835 1.00 96.31 101 ILE A N 1
ATOM 796 C CA . ILE A 1 101 ? -2.471 7.039 7.896 1.00 96.31 101 ILE A CA 1
ATOM 797 C C . ILE A 1 101 ? -2.226 6.023 6.768 1.00 96.31 101 ILE A C 1
ATOM 799 O O . ILE A 1 101 ? -2.150 6.400 5.598 1.00 96.31 101 ILE A O 1
ATOM 803 N N . LEU A 1 102 ? -2.216 4.722 7.080 1.00 97.56 102 LEU A N 1
ATOM 804 C CA . LEU A 1 102 ? -2.079 3.650 6.087 1.00 97.56 102 LEU A CA 1
ATOM 805 C C . LEU A 1 102 ? -3.271 3.587 5.121 1.00 97.56 102 LEU A C 1
ATOM 807 O O . LEU A 1 102 ? -3.092 3.341 3.924 1.00 97.56 102 LEU A O 1
ATOM 811 N N . LEU A 1 103 ? -4.486 3.835 5.618 1.00 97.62 103 LEU A N 1
ATOM 812 C CA . LEU A 1 103 ? -5.681 3.971 4.784 1.00 97.62 103 LEU A CA 1
ATOM 813 C C . LEU A 1 103 ? -5.615 5.239 3.923 1.00 97.62 103 LEU A C 1
ATOM 815 O O . LEU A 1 103 ? -5.923 5.185 2.734 1.00 97.62 103 LEU A O 1
ATOM 819 N N . TRP A 1 104 ? -5.183 6.364 4.497 1.00 96.62 104 TRP A N 1
ATOM 820 C CA . TRP A 1 104 ? -5.079 7.657 3.820 1.00 96.62 104 TRP A CA 1
ATOM 821 C C . TRP A 1 104 ? -4.096 7.644 2.646 1.00 96.62 104 TRP A C 1
ATOM 823 O O . TRP A 1 104 ? -4.428 8.112 1.556 1.00 96.62 104 TRP A O 1
ATOM 833 N N . TYR A 1 105 ? -2.914 7.056 2.827 1.00 95.75 105 TYR A N 1
ATOM 834 C CA . TYR A 1 105 ? -1.937 6.912 1.745 1.00 95.75 105 TYR A CA 1
ATOM 835 C C . TYR A 1 105 ? -2.294 5.793 0.756 1.00 95.75 105 TYR A C 1
ATOM 837 O O . TYR A 1 105 ? -1.661 5.661 -0.293 1.00 95.75 105 TYR A O 1
ATOM 845 N N . GLY A 1 106 ? -3.346 5.019 1.039 1.00 96.56 106 GLY A N 1
ATOM 846 C CA . GLY A 1 106 ? -3.815 3.937 0.180 1.00 96.56 106 GLY A CA 1
ATOM 847 C C . GLY A 1 106 ? -2.916 2.704 0.212 1.00 96.56 106 GLY A C 1
ATOM 848 O O . GLY A 1 106 ? -2.977 1.913 -0.729 1.00 96.56 106 GLY A O 1
ATOM 849 N N . VAL A 1 107 ? -2.107 2.550 1.266 1.00 97.38 107 VAL A N 1
ATOM 850 C CA . VAL A 1 107 ? -1.313 1.344 1.554 1.00 97.38 107 VAL A CA 1
ATOM 851 C C . VAL A 1 107 ? -2.243 0.188 1.881 1.00 97.38 107 VAL A C 1
ATOM 853 O O . VAL A 1 107 ? -2.107 -0.895 1.315 1.00 97.38 107 VAL A O 1
ATOM 856 N N . LEU A 1 108 ? -3.235 0.454 2.733 1.00 98.25 108 LEU A N 1
ATOM 857 C CA . LEU A 1 108 ? -4.304 -0.479 3.053 1.00 98.25 108 LEU A CA 1
ATOM 858 C C . LEU A 1 108 ? -5.616 -0.065 2.383 1.00 98.25 108 LEU A C 1
ATOM 860 O O . LEU A 1 108 ? -5.950 1.115 2.261 1.00 98.25 108 LEU A O 1
ATOM 864 N N . GLY A 1 109 ? -6.376 -1.070 1.969 1.00 98.19 109 GLY A N 1
ATOM 865 C CA . GLY A 1 109 ? -7.759 -0.969 1.526 1.00 98.19 109 GLY A CA 1
ATOM 866 C C . GLY A 1 109 ? -8.666 -1.876 2.347 1.00 98.19 109 GLY A C 1
ATOM 867 O O . GLY A 1 109 ? -8.204 -2.678 3.156 1.00 98.19 109 GLY A O 1
ATOM 868 N N . LEU A 1 110 ? -9.971 -1.745 2.132 1.00 98.25 110 LEU A N 1
ATOM 869 C CA . LEU A 1 110 ? -11.002 -2.501 2.839 1.00 98.25 110 LEU A CA 1
ATOM 870 C C . LEU A 1 110 ? -11.652 -3.502 1.886 1.00 98.25 110 LEU A C 1
ATOM 872 O O . LEU A 1 110 ? -12.209 -3.095 0.863 1.00 98.25 110 LEU A O 1
ATOM 876 N N . VAL A 1 111 ? -11.609 -4.788 2.229 1.00 97.81 111 VAL A N 1
ATOM 877 C CA . VAL A 1 111 ? -12.280 -5.842 1.463 1.00 97.81 111 VAL A CA 1
ATOM 878 C C . VAL A 1 111 ? -13.780 -5.798 1.747 1.00 97.81 111 VAL A C 1
ATOM 880 O O . VAL A 1 111 ? -14.222 -5.833 2.895 1.00 97.81 111 VAL A O 1
ATOM 883 N N . ARG A 1 112 ? -14.574 -5.694 0.687 1.00 94.75 112 ARG A N 1
ATOM 884 C CA . ARG A 1 112 ? -16.036 -5.685 0.717 1.00 94.75 112 ARG A CA 1
ATOM 885 C C . ARG A 1 112 ? -16.598 -7.104 0.741 1.00 94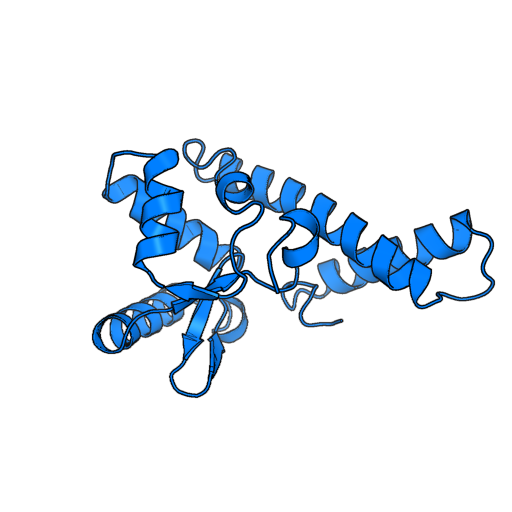.75 112 ARG A C 1
ATOM 887 O O . ARG A 1 112 ? -15.898 -8.076 0.479 1.00 94.75 112 ARG A O 1
ATOM 894 N N . LEU A 1 113 ? -17.898 -7.210 1.017 1.00 90.69 113 LEU A N 1
ATOM 895 C CA . LEU A 1 113 ? -18.615 -8.492 1.045 1.00 90.69 113 LEU A CA 1
ATOM 896 C C . LEU A 1 113 ? -18.651 -9.198 -0.321 1.00 90.69 113 LEU A C 1
ATOM 898 O O . LEU A 1 113 ? -18.779 -10.415 -0.369 1.00 90.69 113 LEU A O 1
ATOM 902 N N . ASP A 1 114 ? -18.536 -8.445 -1.415 1.00 92.12 114 ASP A N 1
ATOM 903 C CA . ASP A 1 114 ? -18.423 -8.963 -2.785 1.00 92.12 114 ASP A CA 1
ATOM 904 C C . ASP A 1 114 ? -16.977 -9.334 -3.175 1.00 92.12 114 ASP A C 1
ATOM 906 O O . ASP A 1 114 ? -16.747 -9.824 -4.276 1.00 92.12 114 ASP A O 1
ATOM 910 N N . GLY A 1 115 ? -16.006 -9.143 -2.273 1.00 92.12 115 GLY A N 1
ATOM 911 C CA . GLY A 1 115 ? -14.588 -9.439 -2.484 1.00 92.12 115 GLY A CA 1
ATOM 912 C C . GLY A 1 115 ? -13.771 -8.286 -3.076 1.00 92.12 115 GLY A C 1
ATOM 913 O O . GLY A 1 115 ? -12.533 -8.346 -3.025 1.00 92.12 115 GLY A O 1
ATOM 914 N N . GLU A 1 116 ? -14.427 -7.231 -3.567 1.00 94.50 116 GLU A N 1
ATOM 915 C CA . GLU A 1 116 ? -13.771 -6.038 -4.104 1.00 94.50 116 GLU A CA 1
ATOM 916 C C . GLU A 1 116 ? -13.058 -5.251 -3.005 1.00 94.50 116 GLU A C 1
ATOM 918 O O . GLU A 1 116 ? -13.455 -5.262 -1.836 1.00 94.50 116 GLU A O 1
ATOM 923 N N . VAL A 1 117 ? -12.002 -4.526 -3.372 1.00 96.94 117 VAL A N 1
ATOM 924 C CA . VAL A 1 117 ? -11.241 -3.718 -2.412 1.00 96.94 117 VAL A CA 1
ATOM 925 C C . VAL A 1 117 ? -11.531 -2.237 -2.616 1.00 96.94 117 VAL A C 1
ATOM 927 O O . VAL A 1 117 ? -11.377 -1.686 -3.701 1.00 96.94 117 VAL A O 1
ATOM 930 N N . THR A 1 118 ? -11.938 -1.561 -1.544 1.00 97.25 118 THR A N 1
ATOM 931 C CA . THR A 1 118 ? -12.071 -0.101 -1.519 1.00 97.25 118 THR A CA 1
ATOM 932 C C . THR A 1 118 ? -10.817 0.521 -0.920 1.00 97.25 118 THR A C 1
ATOM 934 O O . THR A 1 118 ? -10.563 0.370 0.274 1.00 97.25 118 THR A O 1
ATOM 937 N N . TYR A 1 119 ? -10.073 1.267 -1.732 1.00 97.69 119 TYR A N 1
ATOM 938 C CA . TYR A 1 119 ? -8.975 2.121 -1.278 1.00 97.69 119 TYR A CA 1
ATOM 939 C C . TYR A 1 119 ? -9.436 3.585 -1.207 1.00 97.69 119 TYR A C 1
ATOM 941 O O . TYR A 1 119 ? -10.533 3.939 -1.644 1.00 97.69 119 TYR A O 1
ATOM 949 N N . ILE A 1 120 ? -8.585 4.468 -0.689 1.00 97.44 120 ILE A N 1
ATOM 950 C CA . ILE A 1 120 ? -8.874 5.904 -0.544 1.00 97.44 120 ILE A CA 1
ATOM 951 C C . ILE A 1 120 ? -9.248 6.596 -1.865 1.00 97.44 120 ILE A C 1
ATOM 953 O O . ILE A 1 120 ? -10.168 7.413 -1.912 1.00 97.44 120 ILE A O 1
ATOM 957 N N . TYR A 1 121 ? -8.617 6.206 -2.974 1.00 95.38 121 TYR A N 1
ATOM 958 C CA . TYR A 1 121 ? -8.938 6.739 -4.299 1.00 95.38 121 TYR A CA 1
ATOM 959 C C . TYR A 1 121 ? -10.303 6.264 -4.818 1.00 95.38 121 TYR A C 1
ATOM 961 O O . TYR A 1 121 ? -10.936 6.976 -5.595 1.00 95.38 121 TYR A O 1
ATOM 969 N N . SER A 1 122 ? -10.804 5.111 -4.356 1.00 95.62 122 SER A N 1
ATOM 970 C CA . SER A 1 122 ? -12.144 4.609 -4.695 1.00 95.62 122 SER A CA 1
ATOM 971 C C . SER A 1 122 ? -13.255 5.488 -4.108 1.00 95.62 122 SER A C 1
ATOM 973 O O . SER A 1 122 ? -14.391 5.441 -4.572 1.00 95.62 122 SER A O 1
ATOM 975 N N . VAL A 1 123 ? -12.937 6.290 -3.087 1.00 96.25 123 VAL A N 1
ATOM 976 C CA . VAL A 1 123 ? -13.856 7.232 -2.433 1.00 96.25 123 VAL A CA 1
ATOM 977 C C . VAL A 1 123 ? -13.436 8.690 -2.634 1.00 96.25 123 VAL A C 1
ATOM 979 O O . VAL A 1 123 ? -13.739 9.541 -1.802 1.00 96.25 123 VAL A O 1
ATOM 982 N N . SER A 1 124 ? -12.757 8.994 -3.744 1.00 94.50 124 SER A N 1
ATOM 983 C CA . SER A 1 124 ? -12.327 10.354 -4.107 1.00 94.50 124 SER A CA 1
ATOM 984 C C . SER A 1 124 ? -11.471 11.043 -3.041 1.00 94.50 124 SER A C 1
ATOM 986 O O . SER A 1 124 ? -11.564 12.255 -2.866 1.00 94.50 124 SER A O 1
ATOM 988 N N . TYR A 1 125 ? -10.642 10.273 -2.334 1.00 94.06 125 TYR A N 1
ATOM 989 C CA . TYR A 1 125 ? -9.797 10.760 -1.243 1.00 94.06 125 TYR A CA 1
ATOM 990 C C . TYR A 1 125 ? -10.571 11.379 -0.068 1.00 94.06 125 TYR A C 1
ATOM 992 O O . TYR A 1 125 ? -10.056 12.216 0.663 1.00 94.06 125 TYR A O 1
ATOM 1000 N N . ASP A 1 126 ? -11.809 10.937 0.148 1.00 96.88 126 ASP A N 1
ATOM 1001 C CA . ASP A 1 126 ? -12.5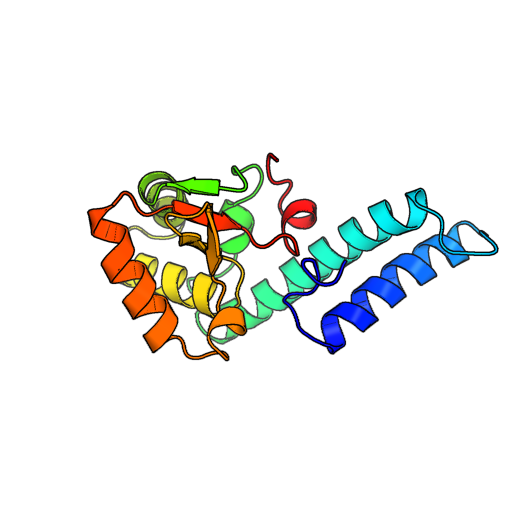93 11.266 1.336 1.00 96.88 126 ASP A CA 1
ATOM 1002 C C . ASP A 1 126 ? -12.368 10.189 2.411 1.00 96.88 126 ASP A C 1
ATOM 1004 O O . ASP A 1 126 ? -12.978 9.112 2.385 1.00 96.88 126 ASP A O 1
ATOM 1008 N N . LEU A 1 127 ? -11.468 10.469 3.363 1.00 96.19 127 LEU A N 1
ATOM 1009 C CA . LEU A 1 127 ? -11.148 9.530 4.442 1.00 96.19 127 LEU A CA 1
ATOM 1010 C C . LEU A 1 127 ? -12.379 9.212 5.300 1.00 96.19 127 LEU A C 1
ATOM 1012 O O . LEU A 1 127 ? -12.571 8.060 5.683 1.00 96.19 127 LEU A O 1
ATOM 1016 N N . HIS A 1 128 ? -13.267 10.181 5.539 1.00 97.12 128 HIS A N 1
ATOM 1017 C CA . HIS A 1 128 ? -14.479 9.955 6.329 1.00 97.12 128 HIS A CA 1
ATOM 1018 C C . HIS A 1 128 ? -15.389 8.907 5.682 1.00 97.12 128 HIS A C 1
ATOM 1020 O O . HIS A 1 128 ? -15.941 8.054 6.382 1.00 97.12 128 HIS A O 1
ATOM 1026 N N . ARG A 1 129 ? -15.505 8.902 4.347 1.00 97.06 129 ARG A N 1
ATOM 1027 C CA . ARG A 1 129 ? -16.230 7.840 3.628 1.00 97.06 129 ARG A CA 1
ATOM 1028 C C . ARG A 1 129 ? -15.578 6.478 3.813 1.00 97.06 129 ARG A C 1
ATOM 1030 O O . ARG A 1 129 ? -16.292 5.503 4.048 1.00 97.06 129 ARG A O 1
ATOM 1037 N N . LEU A 1 130 ? -14.252 6.396 3.720 1.00 97.38 130 LEU A N 1
ATOM 1038 C CA . LEU A 1 130 ? -13.533 5.133 3.902 1.00 97.38 130 LEU A CA 1
ATOM 1039 C C . LEU A 1 130 ? -13.686 4.600 5.335 1.00 97.38 130 LEU A C 1
ATOM 1041 O O . LEU A 1 130 ? -13.950 3.416 5.532 1.00 97.38 130 LEU A O 1
ATOM 1045 N N . LEU A 1 131 ? -13.622 5.473 6.340 1.00 96.62 131 LEU A N 1
ATOM 1046 C CA . LEU A 1 131 ? -13.835 5.100 7.740 1.00 96.62 131 LEU A CA 1
ATOM 1047 C C . LEU A 1 131 ? -15.286 4.682 8.020 1.00 96.62 131 LEU A C 1
ATOM 1049 O O . LEU A 1 131 ? -15.513 3.721 8.756 1.00 96.62 131 LEU A O 1
ATOM 1053 N N . ALA A 1 132 ? -16.275 5.319 7.385 1.00 95.31 132 ALA A N 1
ATOM 1054 C CA . ALA A 1 132 ? -17.672 4.890 7.476 1.00 95.31 132 ALA A CA 1
ATOM 1055 C C . ALA A 1 132 ? -17.879 3.484 6.886 1.00 95.31 132 ALA A C 1
ATOM 1057 O O . ALA A 1 132 ? -18.648 2.682 7.419 1.00 95.31 132 ALA A O 1
ATOM 1058 N N . VAL A 1 133 ? -17.167 3.159 5.803 1.00 94.50 133 VAL A N 1
ATOM 1059 C CA . VAL A 1 133 ? -17.124 1.804 5.239 1.00 94.50 133 VAL A CA 1
ATOM 1060 C C . VAL A 1 133 ? -16.481 0.826 6.219 1.00 94.50 133 VAL A C 1
ATOM 1062 O O . VAL A 1 133 ? -17.069 -0.221 6.487 1.00 94.50 133 VAL A O 1
ATOM 1065 N N . ARG A 1 134 ? -15.318 1.178 6.785 1.00 96.19 134 ARG A N 1
ATOM 1066 C CA . ARG A 1 134 ? -14.608 0.370 7.790 1.00 96.19 134 ARG A CA 1
ATOM 1067 C C . ARG A 1 134 ? -15.536 0.001 8.942 1.00 96.19 134 ARG A C 1
ATOM 1069 O O . ARG A 1 134 ? -15.619 -1.166 9.307 1.00 96.19 134 ARG A O 1
ATOM 1076 N N . GLN A 1 135 ? -16.275 0.979 9.465 1.00 93.94 135 GLN A N 1
ATOM 1077 C CA . GLN A 1 135 ? -17.186 0.768 10.586 1.00 93.94 135 GLN A CA 1
ATOM 1078 C C . GLN A 1 135 ? -18.301 -0.232 10.259 1.00 93.94 135 GLN A C 1
ATOM 1080 O O . GLN A 1 135 ? -18.604 -1.083 11.086 1.00 93.94 135 GLN A O 1
ATOM 1085 N N . ARG A 1 136 ? -18.872 -0.180 9.048 1.00 92.00 136 ARG A N 1
ATOM 1086 C CA . ARG A 1 136 ? -19.894 -1.149 8.608 1.00 92.00 136 ARG A CA 1
ATOM 1087 C C . ARG A 1 136 ? -19.336 -2.565 8.460 1.00 92.00 136 ARG A C 1
ATOM 1089 O O . ARG A 1 136 ? -20.037 -3.529 8.732 1.00 92.00 136 ARG A O 1
ATOM 1096 N N . LEU A 1 137 ? -18.083 -2.692 8.024 1.00 93.69 137 LEU A N 1
ATOM 1097 C CA . LEU A 1 137 ? -17.434 -3.989 7.821 1.00 93.69 137 LEU A CA 1
ATOM 1098 C C . LEU A 1 137 ? -16.991 -4.651 9.133 1.00 93.69 137 LEU A C 1
ATOM 1100 O O . LEU A 1 137 ? -16.901 -5.876 9.172 1.00 93.69 137 LEU A O 1
ATOM 1104 N N . LYS A 1 138 ? -16.762 -3.884 10.214 1.00 90.38 138 LYS A N 1
ATOM 1105 C CA . LYS A 1 138 ? -16.398 -4.436 11.536 1.00 90.38 138 LYS A CA 1
ATOM 1106 C C . LYS A 1 138 ? -17.384 -5.504 12.017 1.00 90.38 138 LYS A C 1
ATOM 1108 O O . LYS A 1 138 ? -16.958 -6.516 12.561 1.00 90.38 138 LYS A O 1
ATOM 1113 N N . GLU A 1 139 ? -18.677 -5.321 11.758 1.00 84.12 139 GLU A N 1
ATOM 1114 C CA . GLU A 1 139 ? -19.733 -6.261 12.161 1.00 84.12 139 GLU A CA 1
ATOM 1115 C C . GLU A 1 139 ? -19.740 -7.564 11.341 1.00 84.12 139 GLU A C 1
ATOM 1117 O O . GLU A 1 139 ? -20.312 -8.560 11.773 1.00 84.12 139 GLU A O 1
ATOM 1122 N N . SER A 1 140 ? -19.107 -7.573 10.164 1.00 85.38 140 SER A N 1
ATOM 1123 C CA . SER A 1 140 ? -19.138 -8.692 9.208 1.00 85.38 140 SER A CA 1
ATOM 1124 C C . SER A 1 140 ? -17.797 -9.421 9.057 1.00 85.38 140 SER A C 1
ATOM 1126 O O . SER A 1 140 ? -17.662 -10.259 8.170 1.00 85.38 140 SER A O 1
ATOM 1128 N N . GLY A 1 141 ? -16.807 -9.113 9.901 1.00 88.62 141 GLY A N 1
ATOM 1129 C CA . GLY A 1 141 ? -15.447 -9.644 9.780 1.00 88.62 141 GLY A CA 1
ATOM 1130 C C . GLY A 1 141 ? -14.587 -8.782 8.859 1.00 88.62 141 GLY A C 1
ATOM 1131 O O . GLY A 1 141 ? -14.358 -9.116 7.701 1.00 88.62 141 GLY A O 1
ATOM 1132 N N . LEU A 1 142 ? -14.118 -7.651 9.389 1.00 96.19 142 LEU A N 1
ATOM 1133 C CA . LEU A 1 142 ? -13.279 -6.700 8.667 1.00 96.19 142 LEU A CA 1
ATOM 1134 C C . LEU A 1 142 ? -11.971 -7.350 8.192 1.00 96.19 142 LEU A C 1
ATOM 1136 O O . LEU A 1 142 ? -11.183 -7.851 8.998 1.00 96.19 142 LEU A O 1
ATOM 1140 N N . VAL A 1 143 ? -11.737 -7.274 6.883 1.00 98.00 143 VAL A N 1
ATOM 1141 C CA . VAL A 1 143 ? -10.504 -7.707 6.225 1.00 98.00 143 VAL A CA 1
ATOM 1142 C C . VAL A 1 143 ? -9.896 -6.516 5.491 1.00 98.00 143 VAL A C 1
ATOM 1144 O O . VAL A 1 143 ? -10.577 -5.795 4.756 1.00 98.00 143 VAL A O 1
ATOM 1147 N N . TYR A 1 144 ? -8.602 -6.321 5.697 1.00 98.38 144 TYR A N 1
ATOM 1148 C CA . TYR A 1 144 ? -7.778 -5.357 4.990 1.00 98.38 144 TYR A CA 1
ATOM 1149 C C . TYR A 1 144 ? -7.079 -6.022 3.814 1.00 98.38 144 TYR A C 1
ATOM 1151 O O . TYR A 1 144 ? -6.826 -7.226 3.833 1.00 98.38 144 TYR A O 1
ATOM 1159 N N . ALA A 1 145 ? -6.741 -5.228 2.805 1.00 98.12 145 ALA A N 1
ATOM 1160 C CA . ALA A 1 145 ? -5.893 -5.666 1.708 1.00 98.12 145 ALA A CA 1
ATOM 1161 C C . ALA A 1 145 ? -4.746 -4.680 1.482 1.00 98.12 145 ALA A C 1
ATOM 1163 O O . ALA A 1 145 ? -4.979 -3.469 1.416 1.00 98.12 145 ALA A O 1
ATOM 1164 N N . ILE A 1 146 ? -3.526 -5.192 1.331 1.00 98.19 146 ILE A N 1
ATOM 1165 C CA . ILE A 1 146 ? -2.376 -4.399 0.897 1.00 98.19 146 ILE A CA 1
ATOM 1166 C C . ILE A 1 146 ? -2.588 -3.998 -0.559 1.00 98.19 146 ILE A C 1
ATOM 1168 O O . ILE A 1 146 ? -3.082 -4.767 -1.382 1.00 98.19 146 ILE A O 1
ATOM 1172 N N . ASN A 1 147 ? -2.262 -2.755 -0.891 1.00 97.81 147 ASN A N 1
ATOM 1173 C CA . ASN A 1 147 ? -2.383 -2.275 -2.256 1.00 97.81 147 ASN A CA 1
ATOM 1174 C C . ASN A 1 147 ? -1.370 -2.970 -3.190 1.00 97.81 147 ASN A C 1
ATOM 1176 O O . ASN A 1 147 ? -0.185 -3.036 -2.851 1.00 97.81 147 ASN A O 1
ATOM 1180 N N . PRO A 1 148 ? -1.783 -3.418 -4.396 1.00 96.19 148 PRO A N 1
ATOM 1181 C CA . PRO A 1 148 ? -0.905 -4.067 -5.376 1.00 96.19 148 PRO A CA 1
ATOM 1182 C C . PRO A 1 148 ? 0.364 -3.288 -5.747 1.00 96.19 148 PRO A C 1
ATOM 1184 O O . PRO A 1 148 ? 1.310 -3.875 -6.282 1.00 96.19 148 PRO A O 1
ATOM 1187 N N . ALA A 1 149 ? 0.381 -1.974 -5.507 1.00 96.69 149 ALA A N 1
ATOM 1188 C CA . ALA A 1 149 ? 1.545 -1.115 -5.685 1.00 96.69 149 ALA A CA 1
ATOM 1189 C C . ALA A 1 149 ? 2.689 -1.408 -4.694 1.00 96.69 149 ALA A C 1
ATOM 1191 O O . ALA A 1 149 ? 3.839 -1.138 -5.027 1.00 96.69 149 ALA A O 1
ATOM 1192 N N . PHE A 1 150 ? 2.403 -1.987 -3.521 1.00 97.19 150 PHE A N 1
ATOM 1193 C CA . PHE A 1 150 ? 3.400 -2.300 -2.483 1.00 97.19 150 PHE A CA 1
ATOM 1194 C C . PHE A 1 150 ? 3.754 -3.787 -2.393 1.00 97.19 150 PHE A C 1
ATOM 1196 O O . PHE A 1 150 ? 4.724 -4.131 -1.730 1.00 97.19 150 PHE A O 1
ATOM 1203 N N . VAL A 1 151 ? 3.009 -4.668 -3.072 1.00 95.94 151 VAL A N 1
ATOM 1204 C CA . VAL A 1 151 ? 3.188 -6.132 -2.985 1.00 95.94 151 VAL A CA 1
ATOM 1205 C C . VAL A 1 151 ? 4.634 -6.566 -3.232 1.00 95.94 151 VAL A C 1
ATOM 1207 O O . VAL A 1 151 ? 5.149 -7.397 -2.496 1.00 95.94 151 VAL A O 1
ATOM 1210 N N . ALA A 1 152 ? 5.298 -5.994 -4.241 1.00 95.88 152 ALA A N 1
ATOM 1211 C CA . ALA A 1 152 ? 6.674 -6.366 -4.563 1.00 95.88 152 ALA A CA 1
ATOM 1212 C C . ALA A 1 152 ? 7.704 -5.736 -3.611 1.00 95.88 152 ALA A C 1
ATOM 1214 O O . ALA A 1 152 ? 8.696 -6.376 -3.303 1.00 95.88 152 ALA A O 1
ATOM 1215 N N . GLY A 1 153 ? 7.487 -4.502 -3.148 1.00 95.75 153 GLY A N 1
ATOM 1216 C CA . GLY A 1 153 ? 8.392 -3.818 -2.219 1.00 95.75 153 GLY A CA 1
ATOM 1217 C C . GLY A 1 153 ? 8.315 -4.346 -0.784 1.00 95.75 153 GLY A C 1
ATOM 1218 O O . GLY A 1 153 ? 9.267 -4.189 -0.028 1.00 95.75 153 GLY A O 1
ATOM 1219 N N . LEU A 1 154 ? 7.195 -4.970 -0.415 1.00 96.81 154 LEU A N 1
ATOM 1220 C CA . LEU A 1 154 ? 6.960 -5.578 0.896 1.00 96.81 154 LEU A CA 1
ATOM 1221 C C . LEU A 1 154 ? 7.072 -7.111 0.880 1.00 96.81 154 LEU A C 1
ATOM 1223 O O . LEU A 1 154 ? 6.750 -7.742 1.880 1.00 96.81 154 LEU A O 1
ATOM 1227 N N . ASP A 1 155 ? 7.480 -7.731 -0.230 1.00 96.00 155 ASP A N 1
ATOM 1228 C CA . ASP A 1 155 ? 7.553 -9.196 -0.356 1.00 96.00 155 ASP A CA 1
ATOM 1229 C C . ASP A 1 155 ? 6.270 -9.911 0.131 1.00 96.00 155 ASP A C 1
ATOM 1231 O O . ASP A 1 155 ? 6.320 -10.905 0.854 1.00 96.00 155 ASP A O 1
ATOM 1235 N N . VAL A 1 156 ? 5.102 -9.366 -0.226 1.00 94.44 156 VAL A N 1
ATOM 1236 C CA . VAL A 1 156 ? 3.792 -9.857 0.232 1.00 94.44 156 VAL A CA 1
ATOM 1237 C C . VAL A 1 156 ? 3.509 -11.252 -0.327 1.00 94.44 156 VAL A C 1
ATOM 1239 O O . VAL A 1 156 ? 3.722 -11.514 -1.513 1.00 94.44 156 VAL A O 1
ATOM 1242 N N . GLU A 1 157 ? 2.962 -12.129 0.514 1.00 89.56 157 GLU A N 1
ATOM 1243 C CA . GLU A 1 157 ? 2.490 -13.456 0.117 1.00 89.56 157 GLU A CA 1
ATOM 1244 C C . GLU A 1 157 ? 1.139 -13.335 -0.618 1.00 89.56 157 GLU A C 1
ATOM 1246 O O . GLU A 1 157 ? 0.139 -12.900 -0.028 1.00 89.56 157 GLU A O 1
ATOM 1251 N N . VAL A 1 158 ? 1.128 -13.701 -1.909 1.00 78.06 158 VAL A N 1
ATOM 1252 C CA . VAL A 1 158 ? -0.028 -13.639 -2.833 1.00 78.06 158 VAL A CA 1
ATOM 1253 C C . VAL A 1 158 ? -0.654 -15.015 -3.032 1.00 78.06 158 VAL A C 1
ATOM 1255 O O . VAL A 1 158 ? 0.113 -15.973 -3.288 1.00 78.06 158 VAL A O 1
#

Sequence (158 aa):
MIERCLMRPRALLDLLNHCRSVAINLRHERIEESDFRKGVAAFSADLLAEIGLEIRDVLVEAENVLYEFIGSKERMPSSDVEAILSKVSGSEQERDAFLEILLWYGVLGLVRLDGEVTYIYSVSYDLHRLLAVRQRLKESGLVYAINPAFVAGLDVEV

Foldseek 3Di:
DCLLQLVDPVSVVQLVVLLVVQCVVVVHPDRDPVSSVRSLLVSLQVVLVVLLVVCCVVPVLCRCLSLLCAAAAQKFFPVVLLVSLVVSDPDPVVSVVNVLSCQLVQQKWKQDPVRDTHGCVNVVSPSVVRVVVQVVCVVVTIMMGGRNNNCSNRVHDD

Radius of gyration: 16.31 Å; chains: 1; bounding box: 40×28×51 Å

Secondary structure (DSSP, 8-state):
-GGGGTT-HHHHHHHHHHHHHHHHHTT-SS--HHHHHHHHHHHHHHHHHHHHHHHHHH-GGGTTGGGGGTT-BSEEEHHHHHHHHHHH-S-HHHHHHHHHHHHHTTSEEEE-TTS-EE-GGGGTT-HHHHHHHHHHHHTT--EEEE-TTTTTTTT-B-